Protein AF-K2AUC8-F1 (afdb_monomer_lite)

Radius of gyration: 15.22 Å; chains: 1; bounding box: 35×34×39 Å

Secondary structure (DSSP, 8-state):
-----S-SS--SSS-----HHHHHHHTT-S-----S-B--TT-GGGTTSTT-BSS-EE-TT--EESSS----TTS-EEEEETTEEEEESSGGGTTT-TTSSEEEE-S---EETTEE-----S-HHHHS-EEEEEEEEETTEEEEEEEEEE-HHHHHHH-

Sequence (159 aa):
MIVDTASESDCSDNCPVLPLGDYVSRNGAFAGVNGSYFCPSDYPSCAGKVNTFDTLLMNKNKVYFNSENNKFSTVPLIYFSGNSAGIRGQTLEWGRDTGVDMVIANQGLLLLGGNIMFGGDGDPKKGSKGGRSFVGNKGNTAYIGVVHNATVAESAYAL

Structure (mmCIF, N/CA/C/O backbone):
data_AF-K2AUC8-F1
#
_entry.id   AF-K2AUC8-F1
#
loop_
_atom_site.group_PDB
_atom_site.id
_atom_site.type_symbol
_atom_site.label_atom_id
_atom_site.label_alt_id
_atom_site.label_comp_id
_atom_site.label_asym_id
_atom_site.label_entity_id
_atom_site.label_seq_id
_atom_site.pdbx_PDB_ins_code
_atom_site.Cartn_x
_atom_site.Cartn_y
_atom_site.Cartn_z
_atom_site.occupancy
_atom_site.B_iso_or_equiv
_atom_site.auth_seq_id
_atom_site.auth_comp_id
_atom_site.auth_asym_id
_atom_site.auth_atom_id
_atom_site.pdbx_PDB_model_num
ATOM 1 N N . MET A 1 1 ? -3.718 -6.620 12.741 1.00 90.00 1 MET A N 1
ATOM 2 C CA . MET A 1 1 ? -3.483 -6.525 11.280 1.00 90.00 1 MET A CA 1
ATOM 3 C C . MET A 1 1 ? -2.156 -7.196 10.979 1.00 90.00 1 MET A C 1
ATOM 5 O O . MET A 1 1 ? -1.319 -7.183 11.868 1.00 90.00 1 MET A O 1
ATOM 9 N N . ILE A 1 2 ? -1.965 -7.776 9.792 1.00 95.19 2 ILE A N 1
ATOM 10 C CA . ILE A 1 2 ? -0.688 -8.379 9.384 1.00 95.19 2 ILE A CA 1
ATOM 11 C C . ILE A 1 2 ? -0.284 -7.800 8.024 1.00 95.19 2 ILE A C 1
ATOM 13 O O . ILE A 1 2 ? -1.094 -7.795 7.101 1.00 95.19 2 ILE A O 1
ATOM 17 N N . VAL A 1 3 ? 0.957 -7.327 7.908 1.00 96.56 3 VAL A N 1
ATOM 18 C CA . VAL A 1 3 ? 1.617 -7.020 6.631 1.00 96.56 3 VAL A CA 1
ATOM 19 C C . VAL A 1 3 ? 2.605 -8.143 6.358 1.00 96.56 3 VAL A C 1
ATOM 21 O O . VAL A 1 3 ? 3.505 -8.385 7.161 1.00 96.56 3 VAL A O 1
ATOM 24 N N . ASP A 1 4 ? 2.432 -8.848 5.247 1.00 97.00 4 ASP A N 1
ATOM 25 C CA . ASP A 1 4 ? 3.212 -10.041 4.936 1.00 97.00 4 ASP A CA 1
ATOM 26 C C . ASP A 1 4 ? 3.751 -10.004 3.503 1.00 97.00 4 ASP A C 1
ATOM 28 O O . ASP A 1 4 ? 3.119 -9.446 2.607 1.00 97.00 4 ASP A O 1
ATOM 32 N N . THR A 1 5 ? 4.920 -10.605 3.296 1.00 96.81 5 THR A N 1
ATOM 33 C CA . THR A 1 5 ? 5.632 -10.663 2.011 1.00 96.81 5 THR A CA 1
ATOM 34 C C . THR A 1 5 ? 6.037 -12.093 1.704 1.00 96.81 5 THR A C 1
ATOM 36 O O . THR A 1 5 ? 6.392 -12.849 2.606 1.00 96.81 5 THR A O 1
ATOM 39 N N . ALA A 1 6 ? 5.995 -12.505 0.438 1.00 96.56 6 ALA A N 1
ATOM 40 C CA . ALA A 1 6 ? 6.455 -13.842 0.063 1.00 96.56 6 ALA A CA 1
ATOM 41 C C . ALA A 1 6 ? 7.962 -14.011 0.293 1.00 96.56 6 ALA A C 1
ATOM 43 O O . ALA A 1 6 ? 8.390 -15.086 0.696 1.00 96.56 6 ALA A O 1
ATOM 44 N N . SER A 1 7 ? 8.741 -12.950 0.069 1.00 95.44 7 SER A N 1
ATOM 45 C CA . SER A 1 7 ? 10.172 -12.934 0.369 1.00 95.44 7 SER A CA 1
ATOM 46 C C . SER A 1 7 ? 10.413 -12.709 1.861 1.00 95.44 7 SER A C 1
ATOM 48 O O . SER A 1 7 ? 9.700 -11.928 2.499 1.00 95.44 7 SER A O 1
ATOM 50 N N . GLU A 1 8 ? 11.433 -13.373 2.400 1.00 93.94 8 GLU A N 1
ATOM 51 C CA . GLU A 1 8 ? 11.871 -13.247 3.796 1.00 93.94 8 GLU A CA 1
ATOM 52 C C . GLU A 1 8 ? 12.931 -12.154 3.994 1.00 93.94 8 GLU A C 1
ATOM 54 O O . GLU A 1 8 ? 13.158 -11.721 5.119 1.00 93.94 8 GLU A O 1
ATOM 59 N N . SER A 1 9 ? 13.548 -11.675 2.914 1.00 94.12 9 SER A N 1
ATOM 60 C CA . SER A 1 9 ? 14.548 -10.601 2.903 1.00 94.12 9 SER A CA 1
ATOM 61 C C . SER A 1 9 ? 14.267 -9.610 1.777 1.00 94.12 9 SER A C 1
ATOM 63 O O . SER A 1 9 ? 13.526 -9.938 0.845 1.00 94.12 9 SER A O 1
ATOM 65 N N . ASP A 1 10 ? 14.889 -8.426 1.825 1.00 92.00 10 ASP A N 1
ATOM 66 C CA . ASP A 1 10 ? 14.847 -7.491 0.695 1.00 92.00 10 ASP A CA 1
ATOM 67 C C . ASP A 1 10 ? 15.268 -8.197 -0.604 1.00 92.00 10 ASP A C 1
ATOM 69 O O . ASP A 1 10 ? 16.104 -9.108 -0.599 1.00 92.00 10 ASP A O 1
ATOM 73 N N . CYS A 1 11 ? 14.630 -7.819 -1.705 1.00 92.50 11 CYS A N 1
ATOM 74 C CA . CYS A 1 11 ? 14.754 -8.503 -2.980 1.00 92.50 11 CYS A CA 1
ATOM 75 C C . CYS A 1 11 ? 14.736 -7.490 -4.126 1.00 92.50 11 CYS A C 1
ATOM 77 O O . CYS A 1 11 ? 13.855 -6.632 -4.202 1.00 92.50 11 CYS A O 1
ATOM 79 N N . SER A 1 12 ? 15.725 -7.598 -5.013 1.00 92.50 12 SER A N 1
ATOM 80 C CA . SER A 1 12 ? 16.011 -6.606 -6.052 1.00 92.50 12 SER A CA 1
ATOM 81 C C . SER A 1 12 ? 15.580 -7.016 -7.462 1.00 92.50 12 SER A C 1
ATOM 83 O O . SER A 1 12 ? 15.503 -6.147 -8.326 1.00 92.50 12 SER A O 1
ATOM 85 N N . ASP A 1 13 ? 15.269 -8.293 -7.701 1.00 94.62 13 ASP A N 1
ATOM 86 C CA . ASP A 1 13 ? 14.715 -8.801 -8.962 1.00 94.62 13 ASP A CA 1
ATOM 87 C C . ASP A 1 13 ? 14.108 -10.202 -8.769 1.00 94.62 13 ASP A C 1
ATOM 89 O O . ASP A 1 13 ? 14.504 -10.935 -7.864 1.00 94.62 13 ASP A O 1
ATOM 93 N N . ASN A 1 14 ? 13.162 -10.580 -9.634 1.00 95.50 14 ASN A N 1
ATOM 94 C CA . ASN A 1 14 ? 12.444 -11.860 -9.622 1.00 95.50 14 ASN A CA 1
ATOM 95 C C . ASN A 1 14 ? 11.942 -12.278 -8.233 1.00 95.50 14 ASN A C 1
ATOM 97 O O . ASN A 1 14 ? 12.044 -13.441 -7.831 1.00 95.50 14 ASN A O 1
ATOM 101 N N . CYS A 1 15 ? 11.383 -11.322 -7.492 1.00 95.38 15 CYS A N 1
ATOM 102 C CA . CYS A 1 15 ? 10.930 -11.582 -6.135 1.00 95.38 15 CYS A CA 1
ATOM 103 C C . CYS A 1 15 ? 9.775 -12.587 -6.114 1.00 95.38 15 CYS A C 1
ATOM 105 O O . CYS A 1 15 ? 8.917 -12.575 -7.010 1.00 95.38 15 CYS A O 1
ATOM 107 N N . PRO A 1 16 ? 9.725 -13.468 -5.100 1.00 96.00 16 PRO A N 1
ATOM 108 C CA . PRO A 1 16 ? 8.648 -14.431 -4.987 1.00 96.00 16 PRO A CA 1
ATOM 109 C C . PRO A 1 16 ? 7.315 -13.703 -4.811 1.00 96.00 16 PRO A C 1
ATOM 111 O O . PRO A 1 16 ? 7.223 -12.662 -4.157 1.00 96.00 16 PRO A O 1
ATOM 114 N N . VAL A 1 17 ? 6.269 -14.287 -5.382 1.00 94.38 17 VAL A N 1
ATOM 115 C CA . VAL A 1 17 ? 4.881 -13.859 -5.221 1.00 94.38 17 VAL A CA 1
ATOM 116 C C . VAL A 1 17 ? 4.050 -15.072 -4.841 1.00 94.38 17 VAL A C 1
ATOM 118 O O . VAL A 1 17 ? 4.332 -16.187 -5.276 1.00 94.38 17 VAL A O 1
ATOM 121 N N . LEU A 1 18 ? 3.028 -14.853 -4.022 1.00 95.62 18 LEU A N 1
ATOM 122 C CA . LEU A 1 18 ? 2.079 -15.886 -3.629 1.00 95.62 18 LEU A CA 1
ATOM 123 C C . LEU A 1 18 ? 0.653 -15.408 -3.923 1.00 95.62 18 LEU A C 1
ATOM 125 O O . LEU A 1 18 ? 0.386 -14.203 -3.860 1.00 95.62 18 LEU A O 1
ATOM 129 N N . PRO A 1 19 ? -0.278 -16.327 -4.211 1.00 96.31 19 PRO A N 1
ATOM 130 C CA . PRO A 1 19 ? -1.704 -16.039 -4.171 1.00 96.31 19 PRO A CA 1
ATOM 131 C C . PRO A 1 19 ? -2.126 -15.421 -2.830 1.00 96.31 19 PRO A C 1
ATOM 13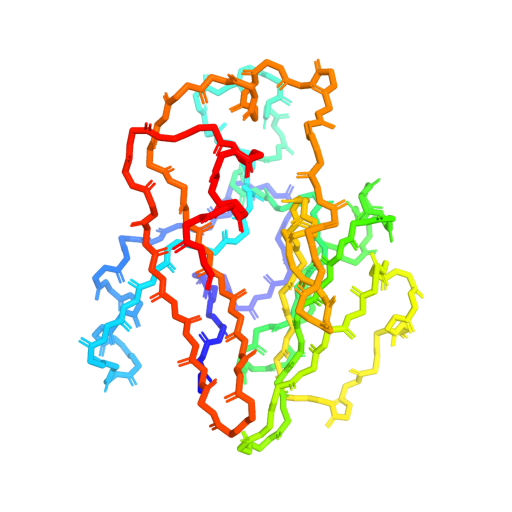3 O O . PRO A 1 19 ? -1.646 -15.817 -1.768 1.00 96.31 19 PRO A O 1
ATOM 136 N N . LEU A 1 20 ? -3.091 -14.493 -2.853 1.00 96.62 20 LEU A N 1
ATOM 137 C CA . LEU A 1 20 ? -3.615 -13.854 -1.635 1.00 96.62 20 LEU A CA 1
ATOM 138 C C . LEU A 1 20 ? -4.115 -14.879 -0.598 1.00 96.62 20 LEU A C 1
ATOM 140 O O . LEU A 1 20 ? -3.901 -14.701 0.599 1.00 96.62 20 LEU A O 1
ATOM 144 N N . GLY A 1 21 ? -4.739 -15.970 -1.058 1.00 97.94 21 GLY A N 1
ATOM 145 C CA . GLY A 1 21 ? -5.223 -17.052 -0.195 1.00 97.94 21 GLY A CA 1
ATOM 146 C C . GLY A 1 21 ? -4.118 -17.734 0.617 1.00 97.94 21 GLY A C 1
ATOM 147 O O . GLY A 1 21 ? -4.343 -18.067 1.779 1.00 97.94 21 GLY A O 1
ATOM 148 N N . ASP A 1 22 ? -2.909 -17.853 0.066 1.00 98.38 22 ASP A N 1
ATOM 149 C CA . ASP A 1 22 ? -1.778 -18.480 0.756 1.00 98.38 22 ASP A CA 1
ATOM 150 C C . ASP A 1 22 ? -1.275 -17.594 1.898 1.00 98.38 22 ASP A C 1
ATOM 152 O O . ASP A 1 22 ? -0.978 -18.089 2.987 1.00 98.38 22 ASP A O 1
ATOM 156 N N . TYR A 1 23 ? -1.254 -16.271 1.695 1.00 97.75 23 TYR A N 1
ATOM 157 C CA . TYR A 1 23 ? -0.974 -15.317 2.770 1.00 97.75 23 TYR A CA 1
ATOM 158 C C . TYR A 1 23 ? -2.023 -15.392 3.881 1.00 97.75 23 TYR A C 1
ATOM 160 O O . TYR A 1 23 ? -1.667 -15.359 5.057 1.00 97.75 23 TYR A O 1
ATOM 168 N N . VAL A 1 24 ? -3.307 -15.510 3.537 1.00 98.00 24 VAL A N 1
ATOM 169 C CA . VAL A 1 24 ? -4.381 -15.640 4.533 1.00 98.00 24 VAL A CA 1
ATOM 170 C C . VAL A 1 24 ? -4.210 -16.936 5.331 1.00 98.00 24 VAL A C 1
ATOM 172 O O . VAL A 1 24 ? -4.140 -16.896 6.561 1.00 98.00 24 VAL A O 1
ATOM 175 N N . SER A 1 25 ? -4.048 -18.066 4.639 1.00 98.06 25 SER A N 1
ATOM 176 C CA . SER A 1 25 ? -3.918 -19.390 5.252 1.00 98.06 25 SER A CA 1
ATOM 177 C C . SER A 1 25 ? -2.688 -19.499 6.155 1.00 98.06 25 SER A C 1
ATOM 179 O O . SER A 1 25 ? -2.804 -19.927 7.302 1.00 98.06 25 SER A O 1
ATOM 181 N N . ARG A 1 26 ? -1.505 -19.071 5.688 1.00 97.12 26 ARG A N 1
ATOM 182 C CA . ARG A 1 26 ? -0.250 -19.218 6.454 1.00 97.12 26 ARG A CA 1
ATOM 183 C C . ARG A 1 26 ? -0.185 -18.355 7.713 1.00 97.12 26 ARG A C 1
ATOM 185 O O . ARG A 1 26 ? 0.652 -18.594 8.575 1.00 97.12 26 ARG A O 1
ATOM 192 N N . ASN A 1 27 ? -1.043 -17.342 7.806 1.00 97.12 27 ASN A N 1
ATOM 193 C CA . ASN A 1 27 ? -1.159 -16.482 8.979 1.00 97.12 27 ASN A CA 1
ATOM 194 C C . ASN A 1 27 ? -2.360 -16.830 9.868 1.00 97.12 27 ASN A C 1
ATOM 196 O O . ASN A 1 27 ? -2.578 -16.140 10.860 1.00 97.12 27 ASN A O 1
ATOM 200 N N . GLY A 1 28 ? -3.165 -17.841 9.512 1.00 97.38 28 GLY A N 1
ATOM 201 C CA . GLY A 1 28 ? -4.423 -18.125 10.208 1.00 97.38 28 GLY A CA 1
ATOM 202 C C . GLY A 1 28 ? -5.390 -16.934 10.199 1.00 97.38 28 GLY A C 1
ATOM 203 O O . GLY A 1 28 ? -6.147 -16.741 11.148 1.00 97.38 28 GLY A O 1
ATOM 204 N N . ALA A 1 29 ? -5.323 -16.088 9.167 1.00 96.19 29 ALA A N 1
ATOM 205 C CA . ALA A 1 29 ? -6.155 -14.898 9.060 1.00 96.19 29 ALA A CA 1
ATOM 206 C C . ALA A 1 29 ? -7.561 -15.254 8.555 1.00 96.19 29 ALA A C 1
ATOM 208 O O . ALA A 1 29 ? -7.753 -16.227 7.830 1.00 96.19 29 ALA A O 1
ATOM 209 N N . PHE A 1 30 ? -8.552 -14.432 8.902 1.00 95.69 30 PHE A N 1
ATOM 210 C CA . PHE A 1 30 ? -9.928 -14.605 8.419 1.00 95.69 30 PHE A CA 1
ATOM 211 C C . PHE A 1 30 ? -10.157 -13.991 7.026 1.00 95.69 30 PHE A C 1
ATOM 213 O O . PHE A 1 30 ? -11.086 -14.379 6.324 1.00 95.69 30 PHE A O 1
ATOM 220 N N . ALA A 1 31 ? -9.343 -13.003 6.641 1.00 96.50 31 ALA A N 1
ATOM 221 C CA . ALA A 1 31 ? -9.430 -12.281 5.376 1.00 96.50 31 ALA A CA 1
ATOM 222 C C . ALA A 1 31 ? -8.080 -11.641 5.023 1.00 96.50 31 ALA A C 1
ATOM 224 O O . ALA A 1 31 ? -7.196 -11.508 5.872 1.00 96.50 31 ALA A O 1
ATOM 225 N N . GLY A 1 32 ? -7.947 -11.202 3.772 1.00 96.81 32 GLY A N 1
ATOM 226 C CA . GLY A 1 32 ? -6.788 -10.469 3.275 1.00 96.81 32 GLY A CA 1
ATOM 227 C C . GLY A 1 32 ? -7.164 -9.541 2.124 1.00 96.81 32 GLY A C 1
ATOM 228 O O . GLY A 1 32 ? -8.211 -9.698 1.497 1.00 96.81 32 GLY A O 1
ATOM 229 N N . VAL A 1 33 ? -6.294 -8.573 1.847 1.00 97.38 33 VAL A N 1
ATOM 230 C CA . VAL A 1 33 ? -6.380 -7.672 0.694 1.00 97.38 33 VAL A CA 1
ATOM 231 C C . VAL A 1 33 ? -4.989 -7.536 0.077 1.00 97.38 33 VAL A C 1
ATOM 233 O O . VAL A 1 33 ? -3.987 -7.648 0.784 1.00 97.38 33 VAL A O 1
ATOM 236 N N . ASN A 1 34 ? -4.912 -7.299 -1.234 1.00 94.56 34 ASN A N 1
ATOM 237 C CA . ASN A 1 34 ? -3.636 -7.012 -1.890 1.00 94.56 34 ASN A CA 1
ATOM 238 C C . ASN A 1 34 ? -2.973 -5.762 -1.283 1.00 94.56 34 ASN A C 1
ATOM 240 O O . ASN A 1 34 ? -3.655 -4.776 -1.000 1.00 94.56 34 ASN A O 1
ATOM 244 N N . GLY A 1 35 ? -1.652 -5.838 -1.095 1.00 94.31 35 GLY A N 1
ATOM 245 C CA . GLY A 1 35 ? -0.831 -4.807 -0.459 1.00 94.31 35 GLY A CA 1
ATOM 246 C C . GLY A 1 35 ? -0.209 -3.817 -1.448 1.00 94.31 35 GLY A C 1
ATOM 247 O O . GLY A 1 35 ? -0.910 -3.192 -2.239 1.00 94.31 35 GLY A O 1
ATOM 248 N N . SER A 1 36 ? 1.112 -3.636 -1.357 1.00 92.94 36 SER A N 1
ATOM 249 C CA . SER A 1 36 ? 1.853 -2.640 -2.137 1.00 92.94 36 SER A CA 1
ATOM 250 C C . SER A 1 36 ? 1.878 -2.933 -3.632 1.00 92.94 36 SER A C 1
ATOM 252 O O . SER A 1 36 ? 1.926 -4.088 -4.059 1.00 92.94 36 SER A O 1
ATOM 254 N N . TYR A 1 37 ? 1.929 -1.863 -4.426 1.00 90.56 37 TYR A N 1
ATOM 255 C CA . TYR A 1 37 ? 2.263 -1.942 -5.847 1.00 90.56 37 TYR A CA 1
ATOM 256 C C . TYR A 1 37 ? 3.641 -2.588 -6.028 1.00 90.56 37 TYR A C 1
ATOM 258 O O . TYR A 1 37 ? 4.608 -2.168 -5.392 1.00 90.56 37 TYR A O 1
ATOM 266 N N . PHE A 1 38 ? 3.732 -3.556 -6.934 1.00 91.88 38 PHE A N 1
ATOM 267 C CA . PHE A 1 38 ? 4.990 -4.166 -7.356 1.00 91.88 38 PHE A CA 1
ATOM 268 C C . PHE A 1 38 ? 5.177 -4.015 -8.867 1.00 91.88 38 PHE A C 1
ATOM 270 O O . PHE A 1 38 ? 4.222 -3.710 -9.583 1.00 91.88 38 PHE A O 1
ATOM 277 N N . CYS A 1 39 ? 6.401 -4.205 -9.355 1.00 93.12 39 CYS A N 1
ATOM 278 C CA . CYS A 1 39 ? 6.705 -4.197 -10.782 1.00 93.12 39 CYS A CA 1
ATOM 279 C C . CYS A 1 39 ? 6.300 -5.539 -11.409 1.00 93.12 39 CYS A C 1
ATOM 281 O O . CYS A 1 39 ? 6.971 -6.538 -11.155 1.00 93.12 39 CYS A O 1
ATOM 283 N N . PRO A 1 40 ? 5.216 -5.629 -12.193 1.00 90.69 40 PRO A N 1
ATOM 284 C CA . PRO A 1 40 ? 4.736 -6.925 -12.642 1.00 90.69 40 PRO A CA 1
ATOM 285 C C . PRO A 1 40 ? 5.591 -7.473 -13.795 1.00 90.69 40 PRO A C 1
ATOM 287 O O . PRO A 1 40 ? 6.191 -6.724 -14.568 1.00 90.69 40 PRO A O 1
ATOM 290 N N . SER A 1 41 ? 5.659 -8.802 -13.898 1.00 91.88 41 SER A N 1
ATOM 291 C CA . SER A 1 41 ? 6.493 -9.531 -14.868 1.00 91.88 41 SER A CA 1
ATOM 292 C C . SER A 1 41 ? 6.139 -9.279 -16.333 1.00 91.88 41 SER A C 1
ATOM 294 O O . SER A 1 41 ? 6.954 -9.509 -17.219 1.00 91.88 41 SER A O 1
ATOM 296 N N . ASP A 1 42 ? 4.912 -8.850 -16.599 1.00 91.88 42 ASP A N 1
ATOM 297 C CA . ASP A 1 42 ? 4.363 -8.615 -17.931 1.00 91.88 42 ASP A CA 1
ATOM 298 C C . ASP A 1 42 ? 4.680 -7.214 -18.477 1.00 91.88 42 ASP A C 1
ATOM 300 O O . ASP A 1 42 ? 4.406 -6.928 -19.643 1.00 91.88 42 ASP A O 1
ATOM 304 N N . TYR A 1 43 ? 5.264 -6.326 -17.666 1.00 90.50 43 TYR A N 1
ATOM 305 C CA . TYR A 1 43 ? 5.589 -4.966 -18.087 1.00 90.50 43 TYR A CA 1
ATOM 306 C C . TYR A 1 43 ? 7.048 -4.893 -18.547 1.00 90.50 43 TYR A C 1
ATOM 308 O O . TYR A 1 43 ? 7.948 -5.086 -17.729 1.00 90.50 43 TYR A O 1
ATOM 316 N N . PRO A 1 44 ? 7.338 -4.511 -19.808 1.00 94.00 44 PRO A N 1
ATOM 317 C CA . PRO A 1 44 ? 8.719 -4.392 -20.288 1.00 94.00 44 PRO A CA 1
ATOM 318 C C . PRO A 1 44 ? 9.585 -3.441 -19.448 1.00 94.00 44 PRO A C 1
ATOM 320 O O . PRO A 1 44 ? 10.773 -3.678 -19.256 1.00 94.00 44 PRO A O 1
ATOM 323 N N . SER A 1 45 ? 8.981 -2.394 -18.873 1.00 92.31 45 SER A N 1
ATOM 324 C CA . SER A 1 45 ? 9.645 -1.451 -17.959 1.00 92.31 45 SER A CA 1
ATOM 325 C C . SER A 1 45 ? 10.077 -2.059 -16.616 1.00 92.31 45 SER A C 1
ATOM 327 O O . SER A 1 45 ? 10.724 -1.381 -15.819 1.00 92.31 45 SER A O 1
ATOM 329 N N . CYS A 1 46 ? 9.668 -3.295 -16.329 1.00 93.81 46 CYS A N 1
ATOM 330 C CA . CYS A 1 46 ? 10.016 -4.039 -15.122 1.00 93.81 46 CYS A CA 1
ATOM 331 C C . CYS A 1 46 ? 11.151 -5.042 -15.327 1.00 93.81 46 CYS A C 1
ATOM 333 O O . CYS A 1 46 ? 11.521 -5.724 -14.374 1.00 93.81 46 CYS A O 1
ATOM 335 N N . ALA A 1 47 ? 11.729 -5.125 -16.529 1.00 94.44 47 ALA A N 1
ATOM 336 C CA . ALA A 1 47 ? 12.894 -5.966 -16.775 1.00 94.44 47 ALA A CA 1
ATOM 337 C C . ALA A 1 47 ? 14.035 -5.630 -15.792 1.00 94.44 47 ALA A C 1
ATOM 339 O O . ALA A 1 47 ? 14.406 -4.465 -15.637 1.00 94.44 47 ALA A O 1
ATOM 340 N N . GLY A 1 48 ? 14.563 -6.657 -15.117 1.00 92.94 48 GLY A N 1
ATOM 341 C CA . GLY A 1 48 ? 15.614 -6.531 -14.099 1.00 92.94 48 GLY A CA 1
ATOM 342 C C . GLY A 1 48 ? 15.144 -6.018 -12.733 1.00 92.94 48 GLY A C 1
ATOM 343 O O . GLY A 1 48 ? 15.981 -5.695 -11.896 1.00 92.94 48 GLY A O 1
ATOM 344 N N . LYS A 1 49 ? 13.828 -5.900 -12.515 1.00 93.75 49 LYS A N 1
ATOM 345 C CA . LYS A 1 49 ? 13.221 -5.586 -11.213 1.00 93.75 49 LYS A CA 1
ATOM 346 C C . LYS A 1 49 ? 11.838 -6.229 -11.053 1.00 93.75 49 LYS A C 1
ATOM 348 O O . LYS A 1 49 ? 10.902 -5.618 -10.540 1.00 93.75 49 LYS A O 1
ATOM 353 N N . VAL A 1 50 ? 11.675 -7.447 -11.554 1.00 95.88 50 VAL A N 1
ATOM 354 C CA . VAL A 1 50 ? 10.398 -8.163 -11.566 1.00 95.88 50 VAL A CA 1
ATOM 355 C C . VAL A 1 50 ? 9.956 -8.475 -10.135 1.00 95.88 50 VAL A C 1
ATOM 357 O O . VAL A 1 50 ? 10.731 -8.950 -9.309 1.00 95.88 50 VAL A O 1
ATOM 360 N N . ASN A 1 51 ? 8.685 -8.209 -9.845 1.00 94.50 51 ASN A N 1
ATOM 361 C CA . ASN A 1 51 ? 8.026 -8.376 -8.550 1.00 94.50 51 ASN A CA 1
ATOM 362 C C . ASN A 1 51 ? 8.635 -7.577 -7.388 1.00 94.50 51 ASN A C 1
ATOM 364 O O . ASN A 1 51 ? 8.321 -7.846 -6.229 1.00 94.50 51 ASN A O 1
ATOM 368 N N . THR A 1 52 ? 9.464 -6.572 -7.671 1.00 93.69 52 THR A N 1
ATOM 369 C CA . THR A 1 52 ? 9.996 -5.679 -6.637 1.00 93.69 52 THR A CA 1
ATOM 370 C C . THR A 1 52 ? 9.015 -4.561 -6.314 1.00 93.69 52 THR A C 1
ATOM 372 O O . THR A 1 52 ? 8.127 -4.226 -7.105 1.00 93.69 52 THR A O 1
ATOM 375 N N . PHE A 1 53 ? 9.197 -3.946 -5.152 1.00 92.31 53 PHE A N 1
ATOM 376 C CA . PHE A 1 53 ? 8.463 -2.756 -4.744 1.00 92.31 53 PHE A CA 1
ATOM 377 C C . PHE A 1 53 ? 9.275 -1.507 -5.095 1.00 92.31 53 PHE A C 1
ATOM 379 O O . PHE A 1 53 ? 10.497 -1.527 -5.032 1.00 92.31 53 PHE A O 1
ATOM 386 N N . ASP A 1 54 ? 8.600 -0.407 -5.433 1.00 90.38 54 ASP A N 1
ATOM 387 C CA . ASP A 1 54 ? 9.228 0.925 -5.517 1.00 90.38 54 ASP A CA 1
ATOM 388 C C . ASP A 1 54 ? 8.824 1.815 -4.306 1.00 90.38 54 ASP A C 1
ATOM 390 O O . ASP A 1 54 ? 9.315 2.939 -4.166 1.00 90.38 54 ASP A O 1
ATOM 394 N N . THR A 1 55 ? 7.963 1.312 -3.404 1.00 92.00 55 THR A N 1
ATOM 395 C CA . THR A 1 55 ? 7.593 1.932 -2.114 1.00 92.00 55 THR A CA 1
ATOM 396 C C . THR A 1 55 ? 8.238 1.196 -0.935 1.00 92.00 55 THR A C 1
ATOM 398 O O . THR A 1 55 ? 8.648 0.043 -1.067 1.00 92.00 55 THR A O 1
ATOM 401 N N . LEU A 1 56 ? 8.352 1.857 0.222 1.00 92.44 56 LEU A N 1
ATOM 402 C CA . LEU A 1 56 ? 8.830 1.217 1.452 1.00 92.44 56 LEU A CA 1
ATOM 403 C C . LEU A 1 56 ? 7.758 0.331 2.092 1.00 92.44 56 LEU A C 1
ATOM 405 O O . LEU A 1 56 ? 6.573 0.666 2.124 1.00 92.44 56 LEU A O 1
ATOM 409 N N . LEU A 1 57 ? 8.194 -0.764 2.701 1.00 93.69 57 LEU A N 1
ATOM 410 C CA . LEU A 1 57 ? 7.371 -1.552 3.612 1.00 93.69 57 LEU A CA 1
ATOM 411 C C . LEU A 1 57 ? 8.253 -2.254 4.650 1.00 93.69 57 LEU A C 1
ATOM 413 O O . LEU A 1 57 ? 9.438 -2.498 4.420 1.00 93.69 57 LEU A O 1
ATOM 417 N N . MET A 1 58 ? 7.645 -2.586 5.783 1.00 95.44 58 MET A N 1
ATOM 418 C CA . MET A 1 58 ? 8.205 -3.466 6.798 1.00 95.44 58 MET A CA 1
ATOM 419 C C . MET A 1 58 ? 7.176 -4.536 7.140 1.00 95.44 58 MET A C 1
ATOM 421 O O . MET A 1 58 ? 6.061 -4.226 7.571 1.00 95.44 58 MET A O 1
ATOM 425 N N . ASN A 1 59 ? 7.544 -5.792 6.909 1.00 96.19 59 ASN A N 1
ATOM 426 C CA . ASN A 1 59 ? 6.647 -6.923 7.125 1.00 96.19 59 ASN A CA 1
ATOM 427 C C . ASN A 1 59 ? 6.550 -7.303 8.615 1.00 96.19 59 ASN A C 1
ATOM 429 O O . ASN A 1 59 ? 7.239 -6.748 9.470 1.00 96.19 59 ASN A O 1
ATOM 433 N N . LYS A 1 60 ? 5.715 -8.300 8.922 1.00 95.44 60 LYS A N 1
ATOM 434 C CA . LYS A 1 60 ? 5.502 -8.849 10.274 1.00 95.44 60 LYS A CA 1
ATOM 435 C C . LYS A 1 60 ? 6.772 -9.346 10.979 1.00 95.44 60 LYS A C 1
ATOM 437 O O . LYS A 1 60 ? 6.784 -9.444 12.200 1.00 95.44 60 LYS A O 1
ATOM 442 N N . ASN A 1 61 ? 7.827 -9.652 10.222 1.00 95.50 61 ASN A N 1
ATOM 443 C CA . ASN A 1 61 ? 9.122 -10.101 10.735 1.00 95.50 61 ASN A CA 1
ATOM 444 C C . ASN A 1 61 ? 10.112 -8.932 10.914 1.00 95.50 61 ASN A C 1
ATOM 446 O O . ASN A 1 61 ? 11.300 -9.163 11.117 1.00 95.50 61 ASN A O 1
ATOM 450 N N . LYS A 1 62 ? 9.640 -7.680 10.820 1.00 94.12 62 LYS A N 1
ATOM 451 C CA . LYS A 1 62 ? 10.442 -6.447 10.883 1.00 94.12 62 LYS A CA 1
ATOM 452 C C . LYS A 1 62 ? 11.533 -6.342 9.812 1.00 94.12 62 LYS A C 1
ATOM 454 O O . LYS A 1 62 ? 12.532 -5.651 9.995 1.00 94.12 62 LYS A O 1
ATOM 459 N N . VAL A 1 63 ? 11.326 -6.999 8.673 1.00 93.94 63 VAL A N 1
ATOM 460 C CA . VAL A 1 63 ? 12.225 -6.907 7.520 1.00 93.94 63 VAL A CA 1
ATOM 461 C C . VAL A 1 63 ? 11.808 -5.726 6.661 1.00 93.94 63 VAL A C 1
ATOM 463 O O . VAL A 1 63 ? 10.649 -5.632 6.249 1.00 93.94 63 VAL A O 1
ATOM 466 N N . TYR A 1 64 ? 12.765 -4.841 6.392 1.00 91.19 64 TYR A N 1
ATOM 467 C CA . TYR A 1 64 ? 12.609 -3.731 5.463 1.00 91.19 64 TYR A CA 1
ATOM 468 C C . TYR A 1 64 ? 12.770 -4.206 4.033 1.00 91.19 64 TYR A C 1
ATOM 470 O O . TYR A 1 64 ? 13.730 -4.906 3.717 1.00 91.19 64 TYR A O 1
ATOM 478 N N . PHE A 1 65 ? 11.884 -3.737 3.167 1.00 91.69 65 PHE A N 1
ATOM 479 C CA . PHE A 1 65 ? 12.035 -3.924 1.734 1.00 91.69 65 PHE A CA 1
ATOM 480 C C . PHE A 1 65 ? 12.223 -2.586 1.057 1.00 91.69 65 PHE A C 1
ATOM 482 O O . PHE A 1 65 ? 11.664 -1.565 1.480 1.00 91.69 65 PHE A O 1
ATOM 489 N N . ASN A 1 66 ? 12.981 -2.633 -0.031 1.00 86.25 66 ASN A N 1
ATOM 490 C CA . ASN A 1 66 ? 13.193 -1.529 -0.937 1.00 86.25 66 ASN A CA 1
ATOM 491 C C . ASN A 1 66 ? 13.863 -0.315 -0.263 1.00 86.25 66 ASN A C 1
ATOM 493 O O . ASN A 1 66 ? 13.603 0.842 -0.602 1.00 86.25 66 ASN A O 1
ATOM 497 N N . SER A 1 67 ? 14.743 -0.566 0.713 1.00 78.75 67 SER A N 1
ATOM 498 C CA . SER A 1 67 ? 15.444 0.515 1.424 1.00 78.75 67 SER A CA 1
ATOM 499 C C . SER A 1 67 ? 16.392 1.282 0.504 1.00 78.75 67 SER A C 1
ATOM 501 O O . SER A 1 67 ? 16.490 2.509 0.612 1.00 78.75 67 SER A O 1
ATOM 503 N N . GLU A 1 68 ? 17.049 0.572 -0.413 1.00 74.44 68 GLU A N 1
ATOM 504 C CA . GLU A 1 68 ? 17.993 1.131 -1.387 1.00 74.44 68 GLU A CA 1
ATOM 505 C C . GLU A 1 68 ? 17.303 1.695 -2.642 1.00 74.44 68 GLU A C 1
ATOM 507 O O . GLU A 1 68 ? 17.872 2.538 -3.329 1.00 74.44 68 GLU A O 1
ATOM 512 N N . ASN A 1 69 ? 16.059 1.289 -2.924 1.00 70.62 69 ASN A N 1
ATOM 513 C CA . ASN A 1 69 ? 15.309 1.667 -4.129 1.00 70.62 69 ASN A CA 1
ATOM 514 C C . ASN A 1 69 ? 13.965 2.363 -3.791 1.00 70.62 69 ASN A C 1
ATOM 516 O O . ASN A 1 69 ? 12.984 2.299 -4.536 1.00 70.62 69 ASN A O 1
ATOM 520 N N . ASN A 1 70 ? 13.920 3.110 -2.678 1.00 75.12 70 ASN A N 1
ATOM 521 C CA . ASN A 1 70 ? 12.777 3.953 -2.305 1.00 75.12 70 ASN A CA 1
ATOM 522 C C . ASN A 1 70 ? 12.596 5.143 -3.267 1.00 75.12 70 ASN A C 1
ATOM 524 O O . ASN A 1 70 ? 12.939 6.283 -2.947 1.00 75.12 70 ASN A O 1
ATOM 528 N N . LYS A 1 71 ? 12.045 4.879 -4.454 1.00 80.12 71 LYS A N 1
ATOM 529 C CA . LYS A 1 71 ? 11.748 5.897 -5.468 1.00 80.12 71 LYS A CA 1
ATOM 530 C C . LYS A 1 71 ? 10.598 6.804 -5.053 1.00 80.12 71 LYS A C 1
ATOM 532 O O . LYS A 1 71 ? 10.559 7.964 -5.454 1.00 80.12 71 LYS A O 1
ATOM 537 N N . PHE A 1 72 ? 9.665 6.283 -4.261 1.00 83.19 72 PHE A N 1
ATOM 538 C CA . PHE A 1 72 ? 8.460 6.988 -3.841 1.00 83.19 72 PHE A CA 1
ATOM 539 C C . PHE A 1 72 ? 8.507 7.309 -2.347 1.00 83.19 72 PHE A C 1
ATOM 541 O O . PHE A 1 72 ? 7.841 6.669 -1.540 1.00 83.19 72 PHE A O 1
ATOM 548 N N . SER A 1 73 ? 9.277 8.333 -1.978 1.00 85.12 73 SER A N 1
ATOM 549 C CA . SER A 1 73 ? 9.441 8.753 -0.581 1.00 85.12 73 SER A CA 1
ATOM 550 C C . SER A 1 73 ? 8.337 9.697 -0.069 1.00 85.12 73 SER A C 1
ATOM 552 O O . SER A 1 73 ? 8.137 9.831 1.140 1.00 85.12 73 SER A O 1
ATOM 554 N N . THR A 1 74 ? 7.571 10.317 -0.968 1.00 90.88 74 THR A N 1
ATOM 555 C CA . THR A 1 74 ? 6.526 11.315 -0.665 1.00 90.88 74 THR A CA 1
ATOM 556 C C . THR A 1 74 ? 5.100 10.752 -0.688 1.00 90.88 74 THR A C 1
ATOM 558 O O . THR A 1 74 ? 4.131 11.507 -0.710 1.00 90.88 74 THR A O 1
ATOM 561 N N . VAL A 1 75 ? 4.950 9.426 -0.691 1.00 93.56 75 VAL A N 1
ATOM 562 C CA . VAL A 1 75 ? 3.645 8.742 -0.650 1.00 93.56 75 VAL A CA 1
ATOM 563 C C . VAL A 1 75 ? 3.227 8.452 0.795 1.00 93.56 75 VAL A C 1
ATOM 565 O O . VAL A 1 75 ? 4.109 8.372 1.650 1.00 93.56 75 VAL A O 1
ATOM 568 N N . PRO A 1 76 ? 1.934 8.275 1.111 1.00 95.94 76 PRO A N 1
ATOM 569 C CA . PRO A 1 76 ? 1.513 7.948 2.469 1.00 95.94 76 PRO A CA 1
ATOM 570 C C . PRO A 1 76 ? 1.912 6.533 2.890 1.00 95.94 76 PRO A C 1
ATOM 572 O O . PRO A 1 76 ? 2.115 5.629 2.072 1.00 95.94 76 PRO A O 1
ATOM 575 N N . LEU A 1 77 ? 1.936 6.329 4.203 1.00 95.44 77 LEU A N 1
ATOM 576 C CA . LEU A 1 77 ? 2.014 5.005 4.809 1.00 95.44 77 LEU A CA 1
ATOM 577 C C . LEU A 1 77 ? 0.994 4.848 5.925 1.00 95.44 77 LEU A C 1
ATOM 579 O O . LEU A 1 77 ? 0.559 5.825 6.539 1.00 95.44 77 LEU A O 1
ATOM 583 N N . ILE A 1 78 ? 0.676 3.592 6.210 1.00 95.62 78 ILE A N 1
ATOM 584 C CA . ILE A 1 78 ? 0.067 3.177 7.466 1.00 95.62 78 ILE A CA 1
ATOM 585 C C . ILE A 1 78 ? 1.065 2.294 8.217 1.00 95.62 78 ILE A C 1
ATOM 587 O O . ILE A 1 78 ? 1.747 1.456 7.621 1.00 95.62 78 ILE A O 1
ATOM 591 N N . TYR A 1 79 ? 1.164 2.500 9.524 1.00 95.12 79 TYR A N 1
ATOM 592 C CA . TYR A 1 79 ? 1.950 1.675 10.432 1.00 95.12 79 TYR A CA 1
ATOM 593 C C . TYR A 1 79 ? 1.052 1.064 11.501 1.00 95.12 79 TYR A C 1
ATOM 595 O O . TYR A 1 79 ? 0.006 1.620 11.844 1.00 95.12 79 TYR A O 1
ATOM 603 N N . PHE A 1 80 ? 1.481 -0.072 12.036 1.00 94.38 80 PHE A N 1
ATOM 604 C CA . PHE A 1 80 ? 0.779 -0.818 13.073 1.00 94.38 80 PHE A CA 1
ATOM 605 C C . PHE A 1 80 ? 1.682 -0.993 14.292 1.00 94.38 80 PHE A C 1
ATOM 607 O O . PHE A 1 80 ? 2.858 -1.320 14.140 1.00 94.38 80 PHE A O 1
ATOM 614 N N . SER A 1 81 ? 1.121 -0.793 15.484 1.00 92.88 81 SER A N 1
ATOM 615 C CA . SER A 1 81 ? 1.808 -0.944 16.772 1.00 92.88 81 SER A CA 1
ATOM 616 C C . SER A 1 81 ? 0.841 -1.528 17.798 1.00 92.88 81 SER A C 1
ATOM 618 O O . SER A 1 81 ? -0.104 -0.855 18.227 1.00 92.88 81 SER A O 1
ATOM 620 N N . GLY A 1 82 ? 1.042 -2.787 18.178 1.00 90.62 82 GLY A N 1
ATOM 621 C CA . GLY A 1 82 ? 0.111 -3.563 18.987 1.00 90.62 82 GLY A CA 1
ATOM 622 C C . GLY A 1 82 ? -1.295 -3.546 18.383 1.00 90.62 82 GLY A C 1
ATOM 623 O O . GLY A 1 82 ? -1.515 -3.955 17.244 1.00 90.62 82 GLY A O 1
ATOM 624 N N . ASN A 1 83 ? -2.253 -3.009 19.142 1.00 88.88 83 ASN A N 1
ATOM 625 C CA . ASN A 1 83 ? -3.654 -2.881 18.725 1.00 88.88 83 ASN A CA 1
ATOM 626 C C . ASN A 1 83 ? -3.988 -1.521 18.088 1.00 88.88 83 ASN A C 1
ATOM 628 O O . ASN A 1 83 ? -5.160 -1.177 17.948 1.00 88.88 83 ASN A O 1
ATOM 632 N N . SER A 1 84 ? -2.978 -0.729 17.727 1.00 91.12 84 SER A N 1
ATOM 633 C CA . SER A 1 84 ? -3.153 0.589 17.121 1.00 91.12 84 SER A CA 1
ATOM 634 C C . SER A 1 84 ? -2.624 0.629 15.691 1.00 91.12 84 SER A C 1
ATOM 636 O O . SER A 1 84 ? -1.735 -0.134 15.307 1.00 91.12 84 SER A O 1
ATOM 638 N N . ALA A 1 85 ? -3.187 1.541 14.904 1.00 93.75 85 ALA A N 1
ATOM 639 C CA . ALA A 1 85 ? -2.684 1.897 13.591 1.00 93.75 85 ALA A CA 1
ATOM 640 C C . ALA A 1 85 ? -2.611 3.419 13.482 1.00 93.75 85 ALA A C 1
ATOM 642 O O . ALA A 1 85 ? -3.448 4.130 14.047 1.00 93.75 85 ALA A O 1
ATOM 643 N N . GLY A 1 86 ? -1.626 3.915 12.748 1.00 92.56 86 GLY A N 1
ATOM 644 C CA . GLY A 1 86 ? -1.489 5.334 12.460 1.00 92.56 86 GLY A CA 1
ATOM 645 C C . GLY A 1 86 ? -1.049 5.568 11.027 1.00 92.56 86 GLY A C 1
ATOM 646 O O . GLY A 1 86 ? -0.517 4.678 10.370 1.00 92.56 86 GLY A O 1
ATOM 647 N N . ILE A 1 87 ? -1.280 6.784 10.547 1.00 94.44 87 ILE A N 1
ATOM 648 C CA . ILE A 1 87 ? -0.948 7.206 9.188 1.00 94.44 87 ILE A CA 1
ATOM 649 C C . ILE A 1 87 ? 0.143 8.277 9.257 1.00 94.44 87 ILE A C 1
ATOM 651 O O . ILE A 1 87 ? 0.203 9.074 10.201 1.00 94.44 87 ILE A O 1
ATOM 655 N N . ARG A 1 88 ? 1.020 8.285 8.256 1.00 93.62 88 ARG A N 1
ATOM 656 C CA . ARG A 1 88 ? 1.901 9.415 7.940 1.00 93.62 88 ARG A CA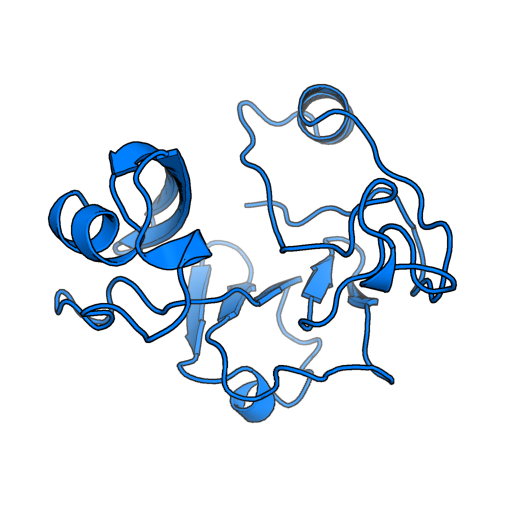 1
ATOM 657 C C . ARG A 1 88 ? 1.595 9.878 6.527 1.00 93.62 88 ARG A C 1
ATOM 659 O O . ARG A 1 88 ? 1.289 9.053 5.662 1.00 93.62 88 ARG A O 1
ATOM 666 N N . GLY A 1 89 ? 1.655 11.189 6.311 1.00 93.69 89 GLY A N 1
ATOM 667 C CA . GLY A 1 89 ? 1.362 11.772 5.004 1.00 93.69 89 GLY A CA 1
ATOM 668 C C . GLY A 1 89 ? 2.424 11.396 3.978 1.00 93.69 89 GLY A C 1
ATOM 669 O O . GLY A 1 89 ? 2.107 11.239 2.801 1.00 93.69 89 GLY A O 1
ATOM 670 N N . GLN A 1 90 ? 3.664 11.205 4.437 1.00 93.25 90 GLN A N 1
ATOM 671 C CA . GLN A 1 90 ? 4.800 10.871 3.588 1.00 93.25 90 GLN A CA 1
ATOM 672 C C . GLN A 1 90 ? 5.685 9.802 4.234 1.00 93.25 90 GLN A C 1
ATOM 674 O O . GLN A 1 90 ? 5.985 9.859 5.425 1.00 93.25 90 GLN A O 1
ATOM 679 N N . THR A 1 91 ? 6.167 8.836 3.452 1.00 92.12 91 THR A N 1
ATOM 680 C CA . THR A 1 91 ? 7.017 7.755 3.982 1.00 92.12 91 THR A CA 1
ATOM 681 C C . THR A 1 91 ? 8.340 8.232 4.558 1.00 92.12 91 THR A C 1
ATOM 683 O O . THR A 1 91 ? 8.850 7.626 5.497 1.00 92.12 91 THR A O 1
ATOM 686 N N . LEU A 1 92 ? 8.883 9.330 4.032 1.00 89.81 92 LEU A N 1
ATOM 687 C CA . LEU A 1 92 ? 10.091 9.962 4.554 1.00 89.81 92 LEU A CA 1
ATOM 688 C C . LEU A 1 92 ? 9.941 10.455 6.006 1.00 89.81 92 LEU A C 1
ATOM 690 O O . LEU A 1 92 ? 10.941 10.545 6.709 1.00 89.81 92 LEU A O 1
ATOM 694 N N . GLU A 1 93 ? 8.713 10.678 6.491 1.00 89.81 93 GLU A N 1
ATOM 695 C CA . GLU A 1 93 ? 8.432 11.074 7.882 1.00 89.81 93 GLU A CA 1
ATOM 696 C C . GLU A 1 93 ? 8.577 9.918 8.880 1.00 89.81 93 GLU A C 1
ATOM 698 O O . GLU A 1 93 ? 8.715 10.152 10.078 1.00 89.81 93 GLU A O 1
ATOM 703 N N . TRP A 1 94 ? 8.513 8.663 8.426 1.00 88.94 94 TRP A N 1
ATOM 704 C CA . TRP A 1 94 ? 8.638 7.514 9.327 1.00 88.94 94 TRP A CA 1
ATOM 705 C C . TRP A 1 94 ? 10.072 7.322 9.823 1.00 88.94 94 TRP A C 1
ATOM 707 O O . TRP A 1 94 ? 10.272 6.792 10.912 1.00 88.94 94 TRP A O 1
ATOM 717 N N . GLY A 1 95 ? 11.078 7.734 9.046 1.00 82.44 95 GLY A N 1
ATOM 718 C CA . GLY A 1 95 ? 12.481 7.603 9.448 1.00 82.44 95 GLY A CA 1
ATOM 719 C C . GLY A 1 95 ? 12.964 6.157 9.620 1.00 82.44 95 GLY A C 1
ATOM 720 O O . GLY A 1 95 ? 14.066 5.957 10.117 1.00 82.44 95 GLY A O 1
ATOM 721 N N . ARG A 1 96 ? 12.167 5.162 9.186 1.00 83.25 96 ARG A N 1
ATOM 722 C CA . ARG A 1 96 ? 12.446 3.719 9.321 1.00 83.25 96 ARG A CA 1
ATOM 723 C C . ARG A 1 96 ? 12.628 3.288 10.780 1.00 83.25 96 ARG A C 1
ATOM 725 O O . ARG A 1 96 ? 13.540 2.540 11.118 1.00 83.25 96 ARG A O 1
ATOM 732 N N . ASP A 1 97 ? 11.757 3.788 11.649 1.00 84.81 97 ASP A N 1
ATOM 733 C CA . ASP A 1 97 ? 11.676 3.322 13.030 1.00 84.81 97 ASP A CA 1
ATOM 734 C C . ASP A 1 97 ? 11.161 1.869 13.098 1.00 84.81 97 ASP A C 1
ATOM 736 O O . ASP A 1 97 ? 10.064 1.571 12.620 1.00 84.81 97 ASP A O 1
ATOM 740 N N . THR A 1 98 ? 11.930 0.977 13.737 1.00 87.00 98 THR A N 1
ATOM 741 C CA . THR A 1 98 ? 11.552 -0.422 14.030 1.00 87.00 98 THR A CA 1
ATOM 742 C C . THR A 1 98 ? 10.715 -0.582 15.305 1.00 87.00 98 THR A C 1
ATOM 744 O O . THR A 1 98 ? 10.377 -1.709 15.681 1.00 87.00 98 THR A O 1
ATOM 747 N N . GLY A 1 99 ? 10.426 0.508 16.022 1.00 92.75 99 GLY A N 1
ATOM 748 C CA . GLY A 1 99 ? 9.575 0.518 17.212 1.00 92.75 99 GLY A CA 1
ATOM 749 C C . GLY A 1 99 ? 8.129 0.117 16.915 1.00 92.75 99 GLY A C 1
ATOM 750 O O . GLY A 1 99 ? 7.458 -0.456 17.771 1.00 92.75 99 GLY A O 1
ATOM 751 N N . VAL A 1 100 ? 7.670 0.342 15.682 1.00 94.56 100 VAL A N 1
ATOM 752 C CA . VAL A 1 100 ? 6.396 -0.183 15.173 1.00 94.56 100 VAL A CA 1
ATOM 753 C C . VAL A 1 100 ? 6.529 -1.656 14.760 1.00 94.56 100 VAL A C 1
ATOM 755 O O . VAL A 1 100 ? 7.630 -2.181 14.591 1.00 94.56 100 VAL A O 1
ATOM 758 N N . ASP A 1 101 ? 5.406 -2.351 14.610 1.00 95.12 101 ASP A N 1
ATOM 759 C CA . ASP A 1 101 ? 5.405 -3.780 14.283 1.00 95.12 101 ASP A CA 1
ATOM 760 C C . ASP A 1 101 ? 5.485 -4.022 12.781 1.00 95.12 101 ASP A C 1
ATOM 762 O O . ASP A 1 101 ? 6.200 -4.915 12.337 1.00 95.12 101 ASP A O 1
ATOM 766 N N . MET A 1 102 ? 4.754 -3.224 12.000 1.00 95.69 102 MET A N 1
ATOM 767 C CA . MET A 1 102 ? 4.606 -3.373 10.550 1.00 95.69 102 MET A CA 1
ATOM 768 C C . MET A 1 102 ? 4.322 -2.022 9.903 1.00 95.69 102 MET A C 1
ATOM 770 O O . MET A 1 102 ? 3.638 -1.185 10.496 1.00 95.69 102 MET A O 1
ATOM 774 N N . VAL A 1 103 ? 4.772 -1.837 8.662 1.00 95.75 103 VAL A N 1
ATOM 775 C CA . VAL A 1 103 ? 4.529 -0.625 7.867 1.00 95.75 103 VAL A CA 1
ATOM 776 C C . VAL A 1 103 ? 4.260 -0.992 6.420 1.00 95.75 103 VAL A C 1
ATOM 778 O O . VAL A 1 103 ? 4.926 -1.854 5.856 1.00 95.75 103 VAL A O 1
ATOM 781 N N . ILE A 1 104 ? 3.312 -0.305 5.794 1.00 95.44 104 ILE A N 1
ATOM 782 C CA . ILE A 1 104 ? 3.074 -0.425 4.360 1.00 95.44 104 ILE A CA 1
ATOM 783 C C . ILE A 1 104 ? 2.829 0.954 3.754 1.00 95.44 104 ILE A C 1
ATOM 785 O O . ILE A 1 104 ? 1.976 1.713 4.221 1.00 95.44 104 ILE A O 1
ATOM 789 N N . ALA A 1 105 ? 3.595 1.279 2.714 1.00 95.06 105 ALA A N 1
ATOM 790 C CA . ALA A 1 105 ? 3.455 2.512 1.961 1.00 95.06 105 ALA A CA 1
ATOM 791 C C . ALA A 1 105 ? 2.799 2.284 0.607 1.00 95.06 105 ALA A C 1
ATOM 793 O O . ALA A 1 105 ? 3.148 1.351 -0.121 1.00 95.06 105 ALA A O 1
ATOM 794 N N . ASN A 1 106 ? 1.884 3.178 0.249 1.00 94.44 106 ASN A N 1
ATOM 795 C CA . ASN A 1 106 ? 1.101 3.066 -0.971 1.00 94.44 106 ASN A CA 1
ATOM 796 C C . ASN A 1 106 ? 0.768 4.426 -1.569 1.00 94.44 106 ASN A C 1
ATOM 798 O O . ASN A 1 106 ? 0.938 5.466 -0.950 1.00 94.44 106 ASN A O 1
ATOM 802 N N . GLN A 1 107 ? 0.299 4.407 -2.811 1.00 91.81 107 GLN A N 1
ATOM 803 C CA . GLN A 1 107 ? -0.046 5.606 -3.564 1.00 91.81 107 GLN A CA 1
ATOM 804 C C . GLN A 1 107 ? -1.449 6.113 -3.203 1.00 91.81 107 GLN A C 1
ATOM 806 O O . GLN A 1 107 ? -2.412 5.353 -3.280 1.00 91.81 107 GLN A O 1
ATOM 811 N N . GLY A 1 108 ? -1.555 7.415 -2.922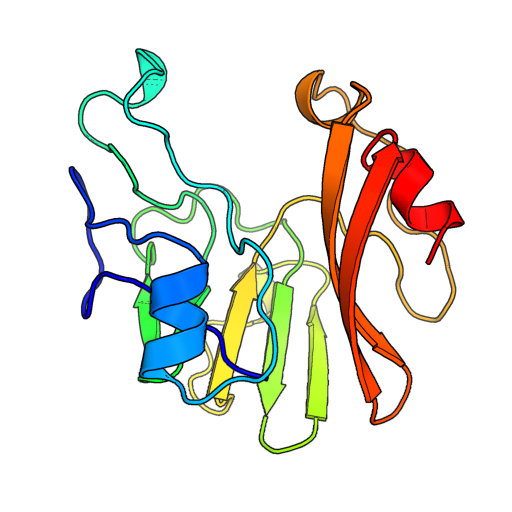 1.00 91.88 108 GLY A N 1
ATOM 812 C CA . GLY A 1 108 ? -2.817 8.118 -2.669 1.00 91.88 108 GLY A CA 1
ATOM 813 C C . GLY A 1 108 ? -3.279 8.028 -1.213 1.00 91.88 108 GLY A C 1
ATOM 814 O O . GLY A 1 108 ? -3.678 6.970 -0.736 1.00 91.88 108 GLY A O 1
ATOM 815 N N . LEU A 1 109 ? -3.261 9.157 -0.502 1.00 95.75 109 LEU A N 1
ATOM 816 C CA . LEU A 1 109 ? -3.874 9.260 0.823 1.00 95.75 109 LEU A CA 1
ATOM 817 C C . LEU A 1 109 ? -5.354 9.557 0.614 1.00 95.75 109 LEU A C 1
ATOM 819 O O . LEU A 1 109 ? -5.683 10.667 0.226 1.00 95.75 109 LEU A O 1
ATOM 823 N N . LEU A 1 110 ? -6.238 8.582 0.821 1.00 96.88 110 LEU A N 1
ATOM 824 C CA . LEU A 1 110 ? -7.664 8.762 0.514 1.00 96.88 110 LEU A CA 1
ATOM 825 C C . LEU A 1 110 ? -8.360 9.669 1.532 1.00 96.88 110 LEU A C 1
ATOM 827 O O . LEU A 1 110 ? -8.995 10.653 1.157 1.00 96.88 110 LEU A O 1
ATOM 831 N N . LEU A 1 111 ? -8.201 9.344 2.816 1.00 95.44 111 LEU A N 1
ATOM 832 C CA . LEU A 1 111 ? -8.862 10.012 3.930 1.00 95.44 111 LEU A CA 1
ATOM 833 C C . LEU A 1 111 ? -7.877 10.269 5.070 1.00 95.44 111 LEU A C 1
ATOM 835 O O . LEU A 1 111 ? -7.076 9.399 5.414 1.00 95.44 111 LEU A O 1
ATOM 839 N N . LEU A 1 112 ? -7.983 11.438 5.701 1.00 94.94 112 LEU A N 1
ATOM 840 C CA . LEU A 1 112 ? -7.282 11.748 6.946 1.00 94.94 112 LEU A CA 1
ATOM 841 C C . LEU A 1 112 ? -8.137 12.668 7.817 1.00 94.94 112 LEU A C 1
ATOM 843 O O . LEU A 1 112 ? -8.620 13.705 7.365 1.00 94.94 112 LEU A O 1
ATOM 847 N N . GLY A 1 113 ? -8.347 12.284 9.078 1.00 92.81 113 GLY A N 1
ATOM 848 C CA . GLY A 1 113 ? -9.144 13.083 10.016 1.00 92.81 113 GLY A CA 1
ATOM 849 C C . GLY A 1 113 ? -10.587 13.333 9.557 1.00 92.81 113 GLY A C 1
ATOM 850 O O . GLY A 1 113 ? -11.157 14.361 9.901 1.00 92.81 113 GLY A O 1
ATOM 851 N N . GLY A 1 114 ? -11.158 12.429 8.752 1.00 92.12 114 GLY A N 1
ATOM 852 C CA . GLY A 1 114 ? -12.501 12.573 8.174 1.00 92.12 114 GLY A CA 1
ATOM 853 C C . GLY A 1 114 ? -12.577 13.443 6.915 1.00 92.12 114 GLY A C 1
ATOM 854 O O . GLY A 1 114 ? -13.665 13.618 6.380 1.00 92.12 114 GLY A O 1
ATOM 855 N N . ASN A 1 115 ? -11.449 13.963 6.424 1.00 95.69 115 ASN A N 1
ATOM 856 C CA . ASN A 1 115 ? -11.394 14.758 5.200 1.00 95.69 115 ASN A CA 1
ATOM 857 C C . ASN A 1 115 ? -10.892 13.918 4.028 1.00 95.69 115 ASN A C 1
ATOM 859 O O . ASN A 1 115 ? -9.993 13.092 4.197 1.00 95.69 115 ASN A O 1
ATOM 863 N N . ILE A 1 116 ? -11.436 14.180 2.839 1.00 97.06 116 ILE A N 1
ATOM 864 C CA . ILE A 1 116 ? -10.934 13.635 1.575 1.00 97.06 116 ILE A CA 1
ATOM 865 C C . ILE A 1 116 ? -9.618 14.321 1.236 1.00 97.06 116 ILE A C 1
ATOM 867 O O . ILE A 1 116 ? -9.551 15.543 1.131 1.00 97.06 116 ILE A O 1
ATOM 871 N N . MET A 1 117 ? -8.577 13.512 1.064 1.00 96.56 117 MET A N 1
ATOM 872 C CA . MET A 1 117 ? -7.209 13.981 0.848 1.00 96.56 117 MET A CA 1
ATOM 873 C C . MET A 1 117 ? -6.727 13.755 -0.591 1.00 96.56 117 MET A C 1
ATOM 875 O O . MET A 1 117 ? -5.787 14.417 -1.026 1.00 96.56 117 MET A O 1
ATOM 879 N N . PHE A 1 118 ? -7.371 12.860 -1.349 1.00 95.31 118 PHE A N 1
ATOM 880 C CA . PHE A 1 118 ? -7.001 12.554 -2.731 1.00 95.31 118 PHE A CA 1
ATOM 881 C C . PHE A 1 118 ? -8.132 12.896 -3.704 1.00 95.31 118 PHE A C 1
ATOM 883 O O . PHE A 1 118 ? -9.157 12.220 -3.745 1.00 95.31 118 PHE A O 1
ATOM 890 N N . GLY A 1 119 ? -7.916 13.931 -4.518 1.00 93.81 119 GLY A N 1
ATOM 891 C CA . GLY A 1 119 ? -8.848 14.378 -5.562 1.00 93.81 119 GLY A CA 1
ATOM 892 C C . GLY A 1 119 ? -8.541 13.839 -6.963 1.00 93.81 119 GLY A C 1
ATOM 893 O O . GLY A 1 119 ? -9.190 14.243 -7.922 1.00 93.81 119 GLY A O 1
ATOM 894 N N . GLY A 1 120 ? -7.550 12.953 -7.090 1.00 92.44 120 GLY A N 1
ATOM 895 C CA . GLY A 1 120 ? -7.005 12.509 -8.371 1.00 92.44 120 GLY A CA 1
ATOM 896 C C . GLY A 1 120 ? -5.597 13.041 -8.621 1.00 92.44 120 GLY A C 1
ATOM 897 O O . GLY A 1 120 ? -5.12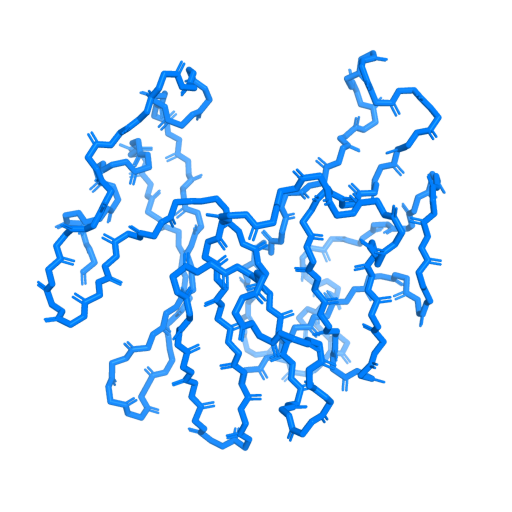3 13.962 -7.959 1.00 92.44 120 GLY A O 1
ATOM 898 N N . ASP A 1 121 ? -4.925 12.431 -9.587 1.00 89.56 121 ASP A N 1
ATOM 899 C CA . ASP A 1 121 ? -3.649 12.885 -10.125 1.00 89.56 121 ASP A CA 1
ATOM 900 C C . ASP A 1 121 ? -3.603 12.613 -11.639 1.00 89.56 121 ASP A C 1
ATOM 902 O O . ASP A 1 121 ? -4.564 12.116 -12.231 1.00 89.56 121 ASP A O 1
ATOM 906 N N . GLY A 1 122 ? -2.498 12.981 -12.288 1.00 91.12 122 GLY A N 1
ATOM 907 C CA . GLY A 1 122 ? -2.306 12.755 -13.721 1.00 91.12 122 GLY A CA 1
ATOM 908 C C . GLY A 1 122 ? -2.043 11.294 -14.110 1.00 91.12 122 GLY A C 1
ATOM 909 O O . GLY A 1 122 ? -1.768 11.044 -15.281 1.00 91.12 122 GLY A O 1
ATOM 910 N N . ASP A 1 123 ? -2.075 10.335 -13.173 1.00 91.19 123 ASP A N 1
ATOM 911 C CA . ASP A 1 123 ? -1.825 8.926 -13.475 1.00 91.19 123 ASP A CA 1
ATOM 912 C C . ASP A 1 123 ? -3.101 8.261 -14.033 1.00 91.19 123 ASP A C 1
ATOM 914 O O . ASP A 1 123 ? -4.070 8.027 -13.294 1.00 91.19 123 ASP A O 1
ATOM 918 N N . PRO A 1 124 ? -3.126 7.869 -15.322 1.00 93.00 124 PRO A N 1
ATOM 919 C CA . PRO A 1 124 ? -4.302 7.249 -15.926 1.00 93.00 124 PRO A CA 1
ATOM 920 C C . PRO A 1 124 ? -4.690 5.925 -15.252 1.00 93.00 124 PRO A C 1
ATOM 922 O O . PRO A 1 124 ? -5.867 5.555 -15.256 1.00 93.00 124 PRO A O 1
ATOM 925 N N . LYS A 1 125 ? -3.748 5.213 -14.614 1.00 90.75 125 LYS A N 1
ATOM 926 C CA . LYS A 1 125 ? -4.045 3.972 -13.882 1.00 90.75 125 LYS A CA 1
ATOM 927 C C . LYS A 1 125 ? -4.858 4.237 -12.623 1.00 90.75 125 LYS A C 1
ATOM 929 O O . LYS A 1 125 ? -5.650 3.376 -12.233 1.00 90.75 125 LYS A O 1
ATOM 934 N N . LYS A 1 126 ? -4.699 5.405 -11.995 1.00 94.25 126 LYS A N 1
ATOM 935 C CA . LYS A 1 126 ? -5.487 5.825 -10.826 1.00 94.25 126 LYS A CA 1
ATOM 936 C C . LYS A 1 126 ? -6.804 6.489 -11.234 1.00 94.25 126 LYS A C 1
ATOM 938 O O . LYS A 1 126 ? -7.802 6.317 -10.532 1.00 94.25 126 LYS A O 1
ATOM 943 N N . GLY A 1 127 ? -6.817 7.167 -12.385 1.00 95.88 127 GLY A N 1
ATOM 944 C CA . GLY A 1 127 ? -8.001 7.799 -12.981 1.00 95.88 127 GLY A CA 1
ATOM 945 C C . GLY A 1 127 ? -8.964 6.853 -13.715 1.00 95.88 127 GLY A C 1
ATOM 946 O O . GLY A 1 127 ? -10.092 7.239 -13.998 1.00 95.88 127 GLY A O 1
ATOM 947 N N . SER A 1 128 ? -8.565 5.614 -14.012 1.00 96.44 128 SER A N 1
ATOM 948 C CA . SER A 1 128 ? -9.452 4.602 -14.617 1.00 96.44 128 SER A CA 1
ATOM 949 C C . SER A 1 128 ? -10.350 3.928 -13.567 1.00 96.44 128 SER A C 1
ATOM 951 O O . SER A 1 128 ? -9.988 3.877 -12.394 1.00 96.44 128 SER A O 1
ATOM 953 N N . LYS A 1 129 ? -11.506 3.365 -13.939 1.00 96.88 129 LYS A N 1
ATOM 954 C CA . LYS A 1 129 ? -12.342 2.589 -12.997 1.00 96.88 129 LYS A CA 1
ATOM 955 C C . LYS A 1 129 ? -11.850 1.148 -12.863 1.00 96.88 129 LYS A C 1
ATOM 957 O O . LYS A 1 129 ? -11.433 0.539 -13.842 1.00 96.88 129 LYS A O 1
ATOM 962 N N . GLY A 1 130 ? -11.906 0.600 -11.650 1.00 96.56 130 GLY A N 1
ATOM 963 C CA . GLY A 1 130 ? -11.507 -0.779 -11.362 1.00 96.56 130 GLY A CA 1
ATOM 964 C C . GLY A 1 130 ? -11.817 -1.190 -9.924 1.00 96.56 130 GLY A C 1
ATOM 965 O O . GLY A 1 130 ? -12.579 -0.515 -9.235 1.00 96.56 130 GLY A O 1
ATOM 966 N N . GLY A 1 131 ? -11.233 -2.305 -9.478 1.00 96.75 131 GLY A N 1
ATOM 967 C CA . GLY A 1 131 ? -11.197 -2.670 -8.060 1.00 96.75 131 GLY A CA 1
ATOM 968 C C . GLY A 1 131 ? -10.085 -1.907 -7.342 1.00 96.75 131 GLY A C 1
ATOM 969 O O . GLY A 1 131 ? -8.928 -1.968 -7.759 1.00 96.75 131 GLY A O 1
ATOM 970 N N . ARG A 1 132 ? -10.427 -1.174 -6.281 1.00 96.50 132 ARG A N 1
ATOM 971 C CA . ARG A 1 132 ? -9.505 -0.323 -5.519 1.00 96.50 132 ARG A CA 1
ATOM 972 C C . ARG A 1 132 ? -9.385 -0.817 -4.088 1.00 96.50 132 ARG A C 1
ATOM 974 O O . ARG A 1 132 ? -10.270 -0.590 -3.267 1.00 96.50 132 ARG A O 1
ATOM 981 N N . SER A 1 133 ? -8.294 -1.523 -3.816 1.00 96.75 133 SER A N 1
ATOM 982 C CA . SER A 1 133 ? -7.959 -1.981 -2.471 1.00 96.75 133 SER A CA 1
ATOM 983 C C . SER A 1 133 ? -7.604 -0.812 -1.558 1.00 96.75 133 SER A C 1
ATOM 985 O O . SER A 1 133 ? -6.936 0.128 -1.989 1.00 96.75 133 SER A O 1
ATOM 987 N N . PHE A 1 134 ? -7.986 -0.902 -0.289 1.00 97.00 134 PHE A N 1
ATOM 988 C CA . PHE A 1 134 ? -7.595 0.060 0.733 1.00 97.00 134 PHE A CA 1
ATOM 989 C C . PHE A 1 134 ? -7.274 -0.627 2.061 1.00 97.00 134 PHE A C 1
ATOM 991 O O . PHE A 1 134 ? -7.709 -1.747 2.338 1.00 97.00 134 PHE A O 1
ATOM 998 N N . VAL A 1 135 ? -6.532 0.097 2.894 1.00 96.94 135 VAL A N 1
ATOM 999 C CA . VAL A 1 135 ? -6.325 -0.196 4.309 1.00 96.94 135 VAL A CA 1
ATOM 1000 C C . VAL A 1 135 ? -6.414 1.115 5.087 1.00 96.94 135 VAL A C 1
ATOM 1002 O O . VAL A 1 135 ? -5.926 2.146 4.629 1.00 96.94 135 VAL A O 1
ATOM 1005 N N . GLY A 1 136 ? -7.057 1.092 6.247 1.00 95.38 136 GLY A N 1
ATOM 1006 C CA . GLY A 1 136 ? -7.226 2.271 7.091 1.00 95.38 136 GLY A CA 1
ATOM 1007 C C . GLY A 1 136 ? -7.713 1.911 8.487 1.00 95.38 136 GLY A C 1
ATOM 1008 O O . GLY A 1 136 ? -7.872 0.736 8.825 1.00 95.38 136 GLY A O 1
ATOM 1009 N N . ASN A 1 137 ? -7.965 2.921 9.311 1.00 93.81 137 ASN A N 1
ATOM 1010 C CA . ASN A 1 137 ? -8.530 2.742 10.641 1.00 93.81 137 ASN A CA 1
ATOM 1011 C C . ASN A 1 137 ? -9.510 3.860 11.011 1.00 93.81 137 ASN A C 1
ATOM 1013 O O . ASN A 1 137 ? -9.397 4.994 10.554 1.00 93.81 137 ASN A O 1
ATOM 1017 N N . LYS A 1 138 ? -10.456 3.530 11.892 1.00 91.81 138 LYS A N 1
ATOM 1018 C CA . LYS A 1 138 ? -11.348 4.483 12.560 1.00 91.81 138 LYS A CA 1
ATOM 1019 C C . LYS A 1 138 ? -11.434 4.107 14.033 1.00 91.81 138 LYS A C 1
ATOM 1021 O O . LYS A 1 138 ? -11.931 3.032 14.377 1.00 91.81 138 LYS A O 1
ATOM 1026 N N . GLY A 1 139 ? -10.914 4.976 14.901 1.00 86.06 139 GLY A N 1
ATOM 1027 C CA . GLY A 1 139 ? -10.690 4.633 16.306 1.00 86.06 139 GLY A CA 1
ATOM 1028 C C . GLY A 1 139 ? -9.806 3.386 16.421 1.00 86.06 139 GLY A C 1
ATOM 1029 O O . GLY A 1 139 ? -8.759 3.307 15.780 1.00 86.06 139 GLY A O 1
ATOM 1030 N N . ASN A 1 140 ? -10.275 2.388 17.172 1.00 84.06 140 ASN A N 1
ATOM 1031 C CA . ASN A 1 140 ? -9.556 1.126 17.393 1.00 84.06 140 ASN A CA 1
ATOM 1032 C C . ASN A 1 140 ? -9.890 0.033 16.362 1.00 84.06 140 ASN A C 1
ATOM 1034 O O . ASN A 1 140 ? -9.466 -1.107 16.518 1.00 84.06 140 ASN A O 1
ATOM 1038 N N . THR A 1 141 ? -10.681 0.34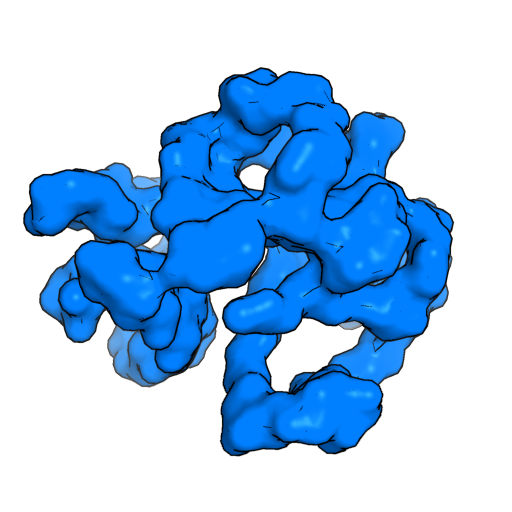4 15.330 1.00 89.69 141 THR A N 1
ATOM 1039 C CA . THR A 1 141 ? -11.055 -0.631 14.294 1.00 89.69 141 THR A CA 1
ATOM 1040 C C . THR A 1 141 ? -10.214 -0.417 13.046 1.00 89.69 141 THR A C 1
ATOM 1042 O O . THR A 1 141 ? -10.169 0.694 12.512 1.00 89.69 141 THR A O 1
ATOM 1045 N N . ALA A 1 142 ? -9.565 -1.480 12.572 1.00 91.00 142 ALA A N 1
ATOM 1046 C CA . ALA A 1 142 ? -8.885 -1.500 11.283 1.00 91.00 142 ALA A CA 1
ATOM 1047 C C . ALA A 1 142 ? -9.843 -1.972 10.183 1.00 91.00 142 ALA A C 1
ATOM 1049 O O . ALA A 1 142 ? -10.642 -2.882 10.398 1.00 91.00 142 ALA A O 1
ATOM 1050 N N . TYR A 1 143 ? -9.725 -1.375 9.004 1.00 94.06 143 TYR A N 1
ATOM 1051 C CA . TYR A 1 143 ? -10.530 -1.682 7.831 1.00 94.06 143 TYR A CA 1
ATOM 1052 C C . TYR A 1 143 ? -9.608 -2.062 6.681 1.00 94.06 143 TYR A C 1
ATOM 1054 O O . TYR A 1 143 ? -8.604 -1.394 6.430 1.00 94.06 143 TYR A O 1
ATOM 1062 N N . ILE A 1 144 ? -9.976 -3.128 5.983 1.00 96.31 144 ILE A N 1
ATOM 1063 C CA . ILE A 1 144 ? -9.451 -3.485 4.670 1.00 96.31 144 ILE A CA 1
ATOM 1064 C C . ILE A 1 144 ? -10.633 -3.775 3.761 1.00 96.31 144 ILE A C 1
ATOM 1066 O O . ILE A 1 144 ? -11.685 -4.217 4.226 1.00 96.31 144 ILE A O 1
ATOM 1070 N N . GLY A 1 145 ? -10.464 -3.555 2.469 1.00 96.75 145 GLY A N 1
ATOM 1071 C CA . GLY A 1 145 ? -11.511 -3.870 1.514 1.00 96.75 145 GLY A CA 1
ATOM 1072 C C . GLY A 1 145 ? -11.146 -3.461 0.105 1.00 96.75 145 GLY A C 1
ATOM 1073 O O . GLY A 1 145 ? -10.037 -2.997 -0.157 1.00 96.75 145 GLY A O 1
ATOM 1074 N N . VAL A 1 146 ? -12.106 -3.647 -0.794 1.00 97.88 146 VAL A N 1
ATOM 1075 C CA . VAL A 1 146 ? -12.005 -3.271 -2.201 1.00 97.88 146 VAL A CA 1
ATOM 1076 C C . VAL A 1 146 ? -13.242 -2.461 -2.561 1.00 97.88 146 VAL A C 1
ATOM 1078 O O . VAL A 1 146 ? -14.364 -2.940 -2.409 1.00 97.88 146 VAL A O 1
ATOM 1081 N N . VAL A 1 147 ? -13.048 -1.241 -3.055 1.00 97.88 147 VAL A N 1
ATOM 1082 C CA . VAL A 1 147 ? -14.119 -0.463 -3.683 1.00 97.88 147 VAL A CA 1
ATOM 1083 C C . VAL A 1 147 ? -14.194 -0.878 -5.150 1.00 97.88 147 VAL A C 1
ATOM 1085 O O . VAL A 1 147 ? -13.205 -0.797 -5.880 1.00 97.88 147 VAL A O 1
ATOM 1088 N N . HIS A 1 148 ? -15.349 -1.372 -5.586 1.00 97.56 148 HIS A N 1
ATOM 1089 C CA . HIS A 1 148 ? -15.543 -1.846 -6.955 1.00 97.56 148 HIS A CA 1
ATOM 1090 C C . HIS A 1 148 ? -16.028 -0.728 -7.879 1.00 97.56 148 HIS A C 1
ATOM 1092 O O . HIS A 1 148 ? -16.797 0.138 -7.471 1.00 97.56 148 HIS A O 1
ATOM 1098 N N . ASN A 1 149 ? -15.620 -0.798 -9.150 1.00 97.62 149 ASN A N 1
ATOM 1099 C CA . ASN A 1 149 ? -16.028 0.134 -10.205 1.00 97.62 149 ASN A CA 1
ATOM 1100 C C . ASN A 1 149 ? -15.754 1.614 -9.863 1.00 97.62 149 ASN A C 1
ATOM 1102 O O . ASN A 1 149 ? -16.571 2.494 -10.141 1.00 97.62 149 ASN A O 1
ATOM 1106 N N . ALA A 1 150 ? -14.588 1.877 -9.266 1.00 97.69 150 ALA A N 1
ATOM 1107 C CA . ALA A 1 150 ? -14.186 3.208 -8.827 1.00 97.69 150 ALA A CA 1
ATOM 1108 C C . ALA A 1 150 ? -12.787 3.587 -9.331 1.00 97.69 150 ALA A C 1
ATOM 1110 O O . ALA A 1 150 ? -11.896 2.744 -9.506 1.00 97.69 150 ALA A O 1
ATOM 1111 N N . THR A 1 151 ? -12.583 4.881 -9.554 1.00 97.25 151 THR A N 1
ATOM 1112 C CA . THR A 1 151 ? -11.248 5.490 -9.575 1.00 97.25 151 THR A CA 1
ATOM 1113 C C . THR A 1 151 ? -10.674 5.557 -8.157 1.00 97.25 151 THR A C 1
ATOM 1115 O O . THR A 1 151 ? -11.384 5.352 -7.167 1.00 97.25 151 THR A O 1
ATOM 1118 N N . VAL A 1 152 ? -9.380 5.856 -8.023 1.00 96.69 152 VAL A N 1
ATOM 1119 C CA . VAL A 1 152 ? -8.769 6.058 -6.695 1.00 96.69 152 VAL A CA 1
ATOM 1120 C C . VAL A 1 152 ? -9.414 7.248 -5.970 1.00 96.69 152 VAL A C 1
ATOM 1122 O O . VAL A 1 152 ? -9.687 7.150 -4.779 1.00 96.69 152 VAL A O 1
ATOM 1125 N N . ALA A 1 153 ? -9.736 8.331 -6.685 1.00 96.94 153 ALA A N 1
ATOM 1126 C CA . ALA A 1 153 ? -10.419 9.494 -6.113 1.00 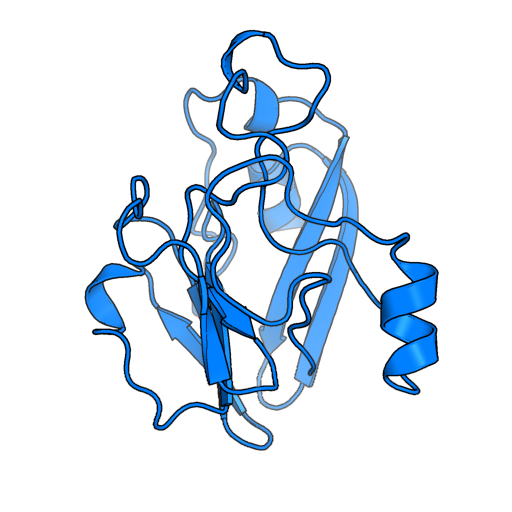96.94 153 ALA A CA 1
ATOM 1127 C C . ALA A 1 153 ? -11.859 9.172 -5.688 1.00 96.94 153 ALA A C 1
ATOM 1129 O O . ALA A 1 153 ? -12.243 9.465 -4.562 1.00 96.94 153 ALA A O 1
ATOM 1130 N N . GLU A 1 154 ? -12.636 8.493 -6.541 1.00 97.50 154 GLU A N 1
ATOM 1131 C CA . GLU A 1 154 ? -14.001 8.053 -6.204 1.00 97.50 154 GLU A CA 1
ATOM 1132 C C . GLU A 1 154 ? -14.018 7.132 -4.975 1.00 97.50 154 GLU A C 1
ATOM 1134 O O . GLU A 1 154 ? -14.946 7.199 -4.172 1.00 97.50 154 GLU A O 1
ATOM 1139 N N . SER A 1 155 ? -12.973 6.317 -4.786 1.00 97.31 155 SER A N 1
ATOM 1140 C CA . SER A 1 155 ? -12.863 5.434 -3.619 1.00 97.31 155 SER A CA 1
ATOM 1141 C C . SER A 1 155 ? -12.846 6.213 -2.305 1.00 97.31 155 SER A C 1
ATOM 1143 O O . SER A 1 155 ? -13.411 5.734 -1.332 1.00 97.31 155 SER A O 1
ATOM 1145 N N . ALA A 1 156 ? -12.274 7.422 -2.265 1.00 96.69 156 ALA A N 1
ATOM 1146 C CA . ALA A 1 156 ? -12.256 8.241 -1.053 1.00 96.69 156 ALA A CA 1
ATOM 1147 C C . ALA A 1 156 ? -13.658 8.683 -0.597 1.00 96.69 156 ALA A C 1
ATOM 1149 O O . ALA A 1 156 ? -13.870 8.862 0.595 1.00 96.69 156 ALA A O 1
ATOM 1150 N N . TYR A 1 157 ? -14.617 8.824 -1.518 1.00 95.62 157 TYR A N 1
ATOM 1151 C CA . TYR A 1 157 ? -16.002 9.199 -1.199 1.00 95.62 157 TYR A CA 1
ATOM 1152 C C . TYR A 1 157 ? -16.851 8.019 -0.702 1.00 95.62 157 TYR A C 1
ATOM 1154 O O . TYR A 1 157 ? -17.942 8.232 -0.177 1.00 95.62 157 TYR A O 1
ATOM 1162 N N . ALA A 1 158 ? -16.386 6.782 -0.902 1.00 94.56 158 ALA A N 1
ATOM 1163 C CA . ALA A 1 158 ? -17.087 5.566 -0.492 1.00 94.56 158 ALA A CA 1
ATOM 1164 C C . ALA A 1 158 ? -16.674 5.057 0.904 1.00 94.56 158 ALA A C 1
ATOM 1166 O O . ALA A 1 158 ? -17.305 4.129 1.414 1.00 94.56 158 ALA A O 1
ATOM 1167 N N . LEU A 1 159 ? -15.604 5.618 1.479 1.00 92.50 159 LEU A N 1
ATOM 1168 C CA . LEU A 1 159 ? -15.001 5.236 2.762 1.00 92.50 159 LEU A CA 1
ATOM 1169 C C . LEU A 1 159 ? -15.431 6.188 3.887 1.00 92.50 159 LEU A C 1
ATOM 1171 O O . LEU A 1 159 ? -15.585 5.699 5.030 1.00 92.50 159 LEU A O 1
#

Foldseek 3Di:
DFFDAPDPAADQAPGDDDPQVVVCVVVVHPDDDDAADAADPPDPVCVRRHRAGLDWKAGQVRHIYCPVRVPAFQFKKWFAAVLDIDIDRGNVVVVSDSNTRIMGTYHADQDDPRDGDDQDDPDVVQVAFAWAWDWDDDVSDIDTDTDHRDHNNRVSVVD

pLDDT: mean 93.3, std 4.52, range [70.62, 98.38]